Protein AF-A0A067BYY9-F1 (afdb_monomer_lite)

Sequence (144 aa):
DALTRSLTTSLESICLASLVVAIIETLRKVLQLVEVLNYWAFVYVAVYGISFVMSVWTVLQLFQTRGFTVLLNDNLLASALEFTRCGAFFIGLAVAMVTLGGIESAAGAVIVCFVENPEASRESHFGSLLHGWQRNLEECISYD

Foldseek 3Di:
DVVLVVLVVVLVVVVVVLVVVVVVVVVVVVVVVVVVLQVQLVVQCVVPVDDSVVSSVVVVVVCVVPVVVVVCVVCVVVVVVVVVVVVVSVVVVVVSVVVSVVVVVVVVVVVVVCVVDVVVLVPDPVVVVVVVVVVVVVVVVVVD

Radius of gyration: 30.41 Å; chains: 1; bounding box: 69×23×82 Å

pLDDT: mean 76.71, std 10.52, range [43.94, 95.19]

Structure (mmCIF, N/CA/C/O backbone):
data_AF-A0A067BYY9-F1
#
_entry.id   AF-A0A067BYY9-F1
#
loop_
_atom_site.group_PDB
_atom_site.id
_atom_site.type_symbol
_atom_site.label_atom_id
_atom_site.label_alt_id
_atom_site.label_comp_id
_atom_site.label_asym_id
_atom_site.label_entity_id
_atom_site.label_seq_id
_atom_site.pdbx_PDB_ins_code
_atom_site.Cartn_x
_atom_site.Cartn_y
_atom_site.Cartn_z
_atom_site.occupancy
_atom_site.B_iso_or_equiv
_atom_site.auth_seq_id
_atom_site.auth_comp_id
_atom_site.auth_asym_id
_atom_site.auth_atom_id
_atom_site.pdbx_PDB_model_num
ATOM 1 N N . ASP A 1 1 ? -23.077 -7.893 23.481 1.00 59.41 1 ASP A N 1
ATOM 2 C CA . ASP A 1 1 ? -23.133 -8.919 22.413 1.00 59.41 1 ASP A CA 1
ATOM 3 C C . ASP A 1 1 ? -23.611 -8.406 21.058 1.00 59.41 1 ASP A C 1
ATOM 5 O O . ASP A 1 1 ? -22.860 -8.517 20.096 1.00 59.41 1 ASP A O 1
ATOM 9 N N . ALA A 1 2 ? -24.809 -7.814 20.941 1.00 56.81 2 ALA A N 1
ATOM 10 C CA . ALA A 1 2 ? -25.316 -7.331 19.644 1.00 56.81 2 ALA A CA 1
ATOM 11 C C . ALA A 1 2 ? -24.470 -6.194 19.032 1.00 56.81 2 ALA A C 1
ATOM 13 O O . ALA A 1 2 ? -24.172 -6.216 17.842 1.00 56.81 2 ALA A O 1
ATOM 14 N N . LEU A 1 3 ? -24.021 -5.236 19.852 1.00 55.66 3 LEU A N 1
ATOM 15 C CA . LEU A 1 3 ? -23.206 -4.105 19.394 1.00 55.66 3 LEU A CA 1
ATOM 16 C C . LEU A 1 3 ? -21.824 -4.554 18.886 1.00 55.66 3 LEU A C 1
ATOM 18 O O . LEU A 1 3 ? -21.366 -4.087 17.849 1.00 55.66 3 LEU A O 1
ATOM 22 N N . THR A 1 4 ? -21.196 -5.511 19.578 1.00 58.56 4 THR A N 1
ATOM 23 C CA . THR A 1 4 ? -19.889 -6.079 19.216 1.00 58.56 4 THR A CA 1
ATOM 24 C C . THR A 1 4 ? -19.963 -6.834 17.890 1.00 58.56 4 THR A C 1
ATOM 26 O O . THR A 1 4 ? -19.119 -6.628 17.026 1.00 58.56 4 THR A O 1
ATOM 29 N N . ARG A 1 5 ? -21.015 -7.639 17.676 1.00 64.00 5 ARG A N 1
ATOM 30 C CA . ARG A 1 5 ? -21.235 -8.359 16.408 1.00 64.00 5 ARG A CA 1
ATOM 31 C C . ARG A 1 5 ? -21.562 -7.429 15.232 1.00 64.00 5 ARG A C 1
ATOM 33 O O . ARG A 1 5 ? -21.118 -7.677 14.112 1.00 64.00 5 ARG A O 1
ATOM 40 N N . SER A 1 6 ? -22.300 -6.345 15.465 1.00 60.59 6 SER A N 1
ATOM 41 C CA . SER A 1 6 ? -22.553 -5.330 14.429 1.00 60.59 6 SER A CA 1
ATOM 42 C C . SER A 1 6 ? -21.296 -4.514 14.087 1.00 60.59 6 SER A C 1
ATOM 44 O O . SER A 1 6 ? -21.098 -4.120 12.936 1.00 60.59 6 SER A O 1
ATOM 46 N N . LEU A 1 7 ? -20.412 -4.283 15.063 1.00 58.75 7 LEU A N 1
ATOM 47 C CA . LEU A 1 7 ? -19.126 -3.612 14.843 1.00 58.75 7 LEU A CA 1
ATOM 48 C C . LEU A 1 7 ? -18.123 -4.509 14.104 1.00 58.75 7 LEU A C 1
ATOM 50 O O . LEU A 1 7 ? -17.451 -4.032 13.196 1.00 58.75 7 LEU A O 1
ATOM 54 N N . THR A 1 8 ? -18.044 -5.807 14.409 1.00 67.88 8 THR A N 1
ATOM 55 C CA . THR A 1 8 ? -17.121 -6.713 13.698 1.00 67.88 8 THR A CA 1
ATOM 56 C C . THR A 1 8 ? -17.523 -6.925 12.238 1.00 67.88 8 THR A C 1
ATOM 58 O O . THR A 1 8 ? -16.672 -6.856 11.354 1.00 67.88 8 THR A O 1
ATOM 61 N N . THR A 1 9 ? -18.819 -7.091 11.961 1.00 67.50 9 THR A N 1
ATOM 62 C CA . THR A 1 9 ? -19.328 -7.292 10.589 1.00 67.50 9 THR A CA 1
ATOM 63 C C . THR A 1 9 ? -19.145 -6.064 9.691 1.00 67.50 9 THR A C 1
ATOM 65 O O . THR A 1 9 ? -18.837 -6.197 8.506 1.00 67.50 9 THR A O 1
ATOM 68 N N . SER A 1 1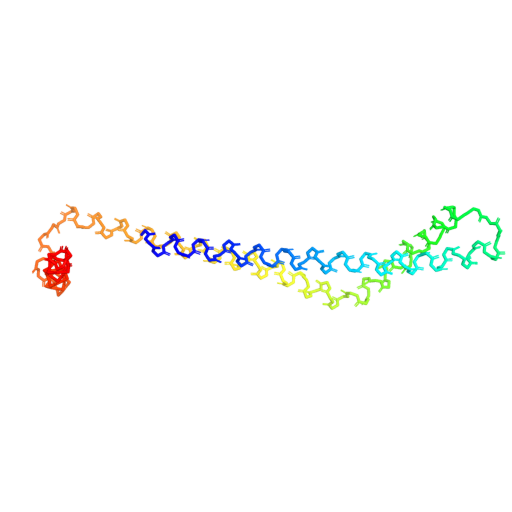0 ? -19.276 -4.853 10.239 1.00 64.88 10 SER A N 1
ATOM 69 C CA . SER A 1 10 ? -19.039 -3.614 9.483 1.00 64.88 10 SER A CA 1
ATOM 70 C C . SER A 1 10 ? -17.549 -3.342 9.236 1.00 64.88 10 SER A C 1
ATOM 72 O O . SER A 1 10 ? -17.187 -2.892 8.146 1.00 64.88 10 SER A O 1
ATOM 74 N N . LEU A 1 11 ? -16.670 -3.674 10.188 1.00 66.56 11 LEU A N 1
ATOM 75 C CA . LEU A 1 11 ? -15.218 -3.516 10.035 1.00 66.56 11 LEU A CA 1
ATOM 76 C C . LEU A 1 11 ? -14.614 -4.474 8.996 1.00 66.56 11 LEU A C 1
ATOM 78 O O . LEU A 1 11 ? -13.757 -4.052 8.213 1.00 66.56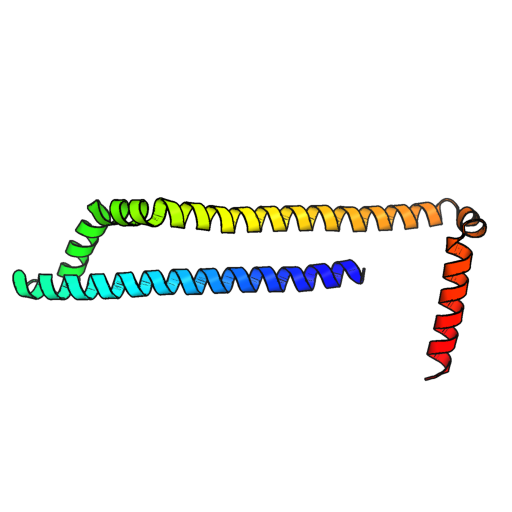 11 LEU A O 1
ATOM 82 N N . GLU A 1 12 ? -15.082 -5.725 8.923 1.00 71.00 12 GLU A N 1
ATOM 83 C CA . GLU A 1 12 ? -14.637 -6.678 7.893 1.00 71.00 12 GLU A CA 1
ATOM 84 C C . GLU A 1 12 ? -14.943 -6.167 6.479 1.00 71.00 12 GLU A C 1
ATOM 86 O O . GLU A 1 12 ? -14.073 -6.180 5.606 1.00 71.00 12 GLU A O 1
ATOM 91 N N . SER A 1 13 ? -16.148 -5.632 6.258 1.00 74.62 13 SER A N 1
ATOM 92 C CA . SER A 1 13 ? -16.540 -5.108 4.946 1.00 74.62 13 SER A CA 1
ATOM 93 C C . SER A 1 13 ? -15.701 -3.899 4.517 1.00 74.62 13 SER A C 1
ATOM 95 O O . SER A 1 13 ? -15.378 -3.771 3.334 1.00 74.62 13 SER A O 1
ATOM 97 N N . ILE A 1 14 ? -15.337 -3.013 5.449 1.00 79.75 14 ILE A N 1
ATOM 98 C CA . ILE A 1 14 ? -14.507 -1.831 5.159 1.00 79.75 14 ILE A CA 1
ATOM 99 C C . ILE A 1 14 ? -13.080 -2.258 4.789 1.00 79.75 14 ILE A C 1
ATOM 101 O O . ILE A 1 14 ? -12.490 -1.727 3.845 1.00 79.75 14 ILE A O 1
ATOM 105 N N . CYS A 1 15 ? -12.541 -3.248 5.501 1.00 73.06 15 CYS A N 1
ATOM 106 C CA . CYS A 1 15 ? -11.219 -3.804 5.238 1.00 73.06 15 CYS A CA 1
ATOM 107 C C . CYS A 1 15 ? -11.137 -4.521 3.881 1.00 73.06 15 CYS A C 1
ATOM 109 O O . CYS A 1 15 ? -10.167 -4.358 3.140 1.00 73.06 15 CYS A O 1
ATOM 111 N N . LEU A 1 16 ? -12.148 -5.315 3.528 1.00 78.38 16 LEU A N 1
ATOM 112 C CA . LEU A 1 16 ? -12.168 -6.007 2.238 1.00 78.38 16 LEU A CA 1
ATOM 113 C C . LEU A 1 16 ? -12.316 -5.021 1.077 1.00 78.38 16 LEU A C 1
ATOM 115 O O . LEU A 1 16 ? -11.640 -5.167 0.058 1.00 78.38 16 LEU A O 1
ATOM 119 N N . ALA A 1 17 ? -13.132 -3.979 1.244 1.00 81.44 17 ALA A N 1
ATOM 120 C CA . ALA A 1 17 ? -13.275 -2.930 0.242 1.00 81.44 17 ALA A CA 1
ATOM 121 C C . ALA A 1 17 ? -11.945 -2.199 -0.019 1.00 81.44 17 ALA A C 1
ATOM 123 O O . ALA A 1 17 ? -11.581 -1.980 -1.177 1.00 81.44 17 ALA A O 1
ATOM 124 N N . SER A 1 18 ? -11.188 -1.859 1.030 1.00 78.69 18 SER A N 1
ATOM 125 C CA . SER A 1 18 ? -9.903 -1.166 0.874 1.00 78.69 18 SER A CA 1
ATOM 126 C C . SER A 1 18 ? -8.826 -2.055 0.238 1.00 78.69 18 SER A C 1
ATOM 128 O O . SER A 1 18 ? -8.076 -1.575 -0.618 1.00 78.69 18 SER A O 1
ATOM 130 N N . LEU A 1 19 ? -8.794 -3.347 0.581 1.00 79.00 19 LEU A N 1
ATOM 131 C CA . LEU A 1 19 ? -7.882 -4.328 -0.013 1.00 79.00 19 LEU A CA 1
ATOM 132 C C . LEU A 1 19 ? -8.154 -4.522 -1.510 1.00 79.00 19 LEU A C 1
ATOM 134 O O . LEU A 1 19 ? -7.227 -4.509 -2.320 1.00 79.00 19 LEU A O 1
ATOM 138 N N . VAL A 1 20 ? -9.424 -4.663 -1.893 1.00 83.44 20 VAL A N 1
ATOM 139 C CA . VAL A 1 20 ? -9.818 -4.843 -3.297 1.00 83.44 20 VAL A CA 1
ATOM 140 C C . VAL A 1 20 ? -9.430 -3.628 -4.138 1.00 83.44 20 VAL A C 1
ATOM 142 O O . VAL A 1 20 ? -8.876 -3.789 -5.225 1.00 83.44 20 VAL A O 1
ATOM 145 N N . VAL A 1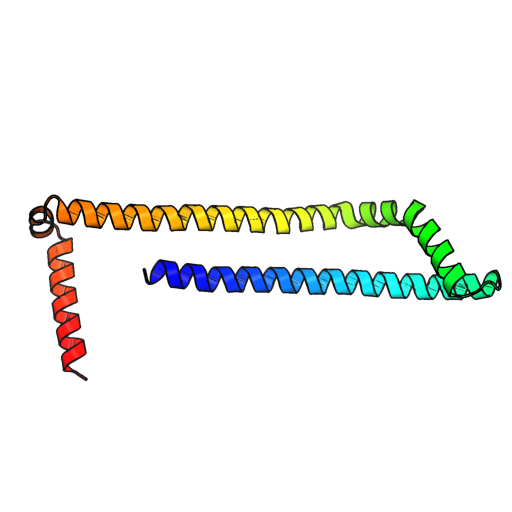 21 ? -9.655 -2.411 -3.634 1.00 85.50 21 VAL A N 1
ATOM 146 C CA . VAL A 1 21 ? -9.256 -1.181 -4.338 1.00 85.50 21 VAL A CA 1
ATOM 147 C C . VAL A 1 21 ? -7.738 -1.123 -4.535 1.00 85.50 21 VAL A C 1
ATOM 149 O O . VAL A 1 21 ? -7.290 -0.845 -5.646 1.00 85.50 21 VAL A O 1
ATOM 152 N N . ALA A 1 22 ? -6.949 -1.473 -3.514 1.00 80.81 22 ALA A N 1
ATOM 153 C CA . ALA A 1 22 ? -5.488 -1.504 -3.619 1.00 80.81 22 ALA A CA 1
ATOM 154 C C . ALA A 1 22 ? -4.993 -2.525 -4.664 1.00 80.81 22 ALA A C 1
ATOM 156 O O . ALA A 1 22 ? -4.084 -2.240 -5.448 1.00 80.81 22 ALA A O 1
ATOM 157 N N . ILE A 1 23 ? -5.617 -3.704 -4.737 1.00 83.88 23 ILE A N 1
ATOM 158 C CA . ILE A 1 23 ? -5.290 -4.718 -5.753 1.00 83.88 23 ILE 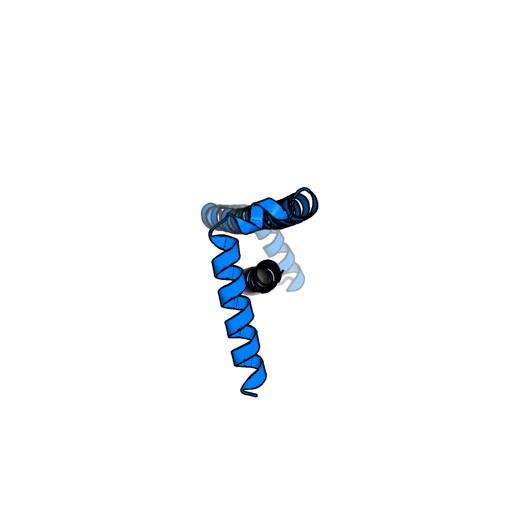A CA 1
ATOM 159 C C . ILE A 1 23 ? -5.631 -4.214 -7.166 1.00 83.88 23 ILE A C 1
ATOM 161 O O . ILE A 1 23 ? -4.850 -4.390 -8.099 1.00 83.88 23 ILE A O 1
ATOM 165 N N . ILE A 1 24 ? -6.768 -3.542 -7.352 1.00 88.56 24 ILE A N 1
ATOM 166 C CA . ILE A 1 24 ? -7.150 -3.001 -8.667 1.00 88.56 24 ILE A CA 1
ATOM 167 C C . ILE A 1 24 ? -6.187 -1.888 -9.104 1.00 88.56 24 ILE A C 1
ATOM 169 O O . ILE A 1 24 ? -5.776 -1.838 -10.266 1.00 88.56 24 ILE A O 1
ATOM 173 N N . GLU A 1 25 ? -5.815 -0.995 -8.189 1.00 82.62 25 GLU A N 1
ATOM 174 C CA . GLU A 1 25 ? -4.889 0.108 -8.463 1.00 82.62 25 GLU A CA 1
ATOM 175 C C . GLU A 1 25 ? -3.482 -0.403 -8.809 1.00 82.62 25 GLU A C 1
ATOM 177 O O . GLU A 1 25 ? -2.889 0.054 -9.792 1.00 82.62 25 GLU A O 1
ATOM 182 N N . THR A 1 26 ? -2.984 -1.412 -8.087 1.00 81.06 26 THR A N 1
ATOM 183 C CA . THR A 1 26 ? -1.694 -2.053 -8.397 1.00 81.06 26 THR A CA 1
ATOM 184 C C . THR A 1 26 ? -1.711 -2.753 -9.756 1.00 81.06 26 THR A C 1
ATOM 186 O O . THR A 1 26 ? -0.793 -2.551 -10.554 1.00 81.06 26 THR A O 1
ATOM 189 N N . LEU A 1 27 ? -2.776 -3.491 -10.086 1.00 85.44 27 LEU A N 1
ATOM 190 C CA . LEU A 1 27 ? -2.916 -4.141 -11.394 1.00 85.44 27 LEU A CA 1
ATOM 191 C C . LEU A 1 27 ? -2.927 -3.136 -12.552 1.00 85.44 27 LEU A C 1
ATOM 193 O O . LEU A 1 27 ? -2.293 -3.385 -13.578 1.00 85.44 27 LEU A O 1
ATOM 197 N N . ARG A 1 28 ? -3.586 -1.979 -12.395 1.00 87.12 28 ARG A N 1
ATOM 198 C CA . ARG A 1 28 ? -3.580 -0.921 -13.422 1.00 87.12 28 ARG A CA 1
ATOM 199 C C . ARG A 1 28 ? -2.175 -0.389 -13.689 1.00 87.12 28 ARG A C 1
ATOM 201 O O . ARG A 1 28 ? -1.811 -0.226 -14.853 1.00 87.12 28 ARG A O 1
ATOM 208 N N . LYS A 1 29 ? -1.376 -0.159 -12.642 1.00 80.94 29 LYS A N 1
ATOM 209 C CA . LYS A 1 29 ? 0.012 0.306 -12.807 1.00 80.94 29 LYS A CA 1
ATOM 210 C C . LYS A 1 29 ? 0.892 -0.743 -13.487 1.00 80.94 29 LYS A C 1
ATOM 212 O O . LYS A 1 29 ? 1.712 -0.391 -14.333 1.00 80.94 29 LYS A O 1
ATOM 217 N N . VAL A 1 30 ? 0.691 -2.025 -13.175 1.00 83.75 30 VAL A N 1
ATOM 218 C CA . VAL A 1 30 ? 1.394 -3.126 -13.853 1.00 83.75 30 VAL A CA 1
ATOM 219 C C . VAL A 1 30 ? 1.014 -3.187 -15.335 1.00 83.75 30 VAL A C 1
ATOM 221 O O . VAL A 1 30 ? 1.898 -3.323 -16.178 1.00 83.75 30 VAL A O 1
ATOM 224 N N . LEU A 1 31 ? -0.268 -3.019 -15.671 1.00 88.25 31 LEU A N 1
ATOM 225 C CA . LEU A 1 31 ? -0.726 -3.008 -17.064 1.00 88.25 31 LEU A CA 1
ATOM 226 C C . LEU A 1 31 ? -0.073 -1.882 -17.878 1.00 88.25 31 LEU A C 1
ATOM 228 O O . LEU A 1 31 ? 0.421 -2.124 -18.977 1.00 88.25 31 LEU A O 1
ATOM 232 N N . GLN A 1 32 ? -0.019 -0.673 -17.313 1.00 85.50 32 GLN A N 1
ATOM 233 C CA . GLN A 1 32 ? 0.620 0.481 -17.953 1.00 85.50 32 GLN A CA 1
ATOM 234 C C . GLN A 1 32 ? 2.119 0.255 -18.184 1.00 85.50 32 GLN A C 1
ATOM 236 O O . GLN A 1 32 ? 2.649 0.606 -19.237 1.00 85.50 32 GLN A O 1
ATOM 241 N N . LEU A 1 33 ? 2.808 -0.374 -17.227 1.00 83.81 33 LEU A N 1
ATOM 242 C CA . LEU A 1 33 ? 4.222 -0.710 -17.378 1.00 83.81 33 LEU A CA 1
ATOM 243 C C . LEU A 1 33 ? 4.444 -1.713 -18.517 1.00 83.81 33 LEU A C 1
ATOM 245 O O . LEU A 1 33 ? 5.373 -1.549 -19.305 1.00 83.81 33 LEU A O 1
ATOM 249 N N . VAL A 1 34 ? 3.585 -2.730 -18.623 1.00 88.31 34 VAL A N 1
ATOM 250 C CA . VAL A 1 34 ? 3.662 -3.737 -19.691 1.00 88.31 34 VAL A CA 1
ATOM 251 C C . VAL A 1 34 ? 3.439 -3.105 -21.066 1.00 88.31 34 VAL A C 1
ATOM 253 O O . VAL A 1 34 ? 4.161 -3.440 -22.001 1.00 88.31 34 VAL A O 1
ATOM 256 N N . GLU A 1 35 ? 2.504 -2.165 -21.205 1.00 90.81 35 GLU A N 1
ATOM 257 C CA . GLU A 1 35 ? 2.264 -1.461 -22.473 1.00 90.81 35 GLU A CA 1
ATOM 258 C C . GLU A 1 35 ? 3.493 -0.657 -22.927 1.00 90.81 35 GLU A C 1
ATOM 260 O O . GLU A 1 35 ? 3.929 -0.767 -24.076 1.00 90.81 35 GLU A O 1
ATOM 265 N N . VAL A 1 36 ? 4.109 0.084 -22.003 1.00 86.38 36 VAL A N 1
ATOM 266 C CA . VAL A 1 36 ? 5.327 0.859 -22.276 1.00 86.38 36 VAL A CA 1
ATOM 267 C C . VAL A 1 36 ? 6.496 -0.069 -22.617 1.00 86.38 36 VAL A C 1
ATOM 269 O O . VAL A 1 36 ? 7.194 0.164 -23.604 1.00 86.38 36 VAL A O 1
ATOM 272 N N . LEU A 1 37 ? 6.691 -1.155 -21.864 1.00 89.06 37 LEU A N 1
ATOM 273 C CA . LEU A 1 37 ? 7.724 -2.154 -22.158 1.00 89.06 37 LEU A CA 1
ATOM 274 C C . LEU A 1 37 ? 7.522 -2.804 -23.528 1.00 89.06 37 LEU A C 1
ATOM 276 O O . LEU A 1 37 ? 8.494 -2.972 -24.264 1.00 89.06 37 LEU A O 1
ATOM 280 N N . ASN A 1 38 ? 6.278 -3.117 -23.892 1.00 91.31 38 ASN A N 1
ATOM 281 C CA . ASN A 1 38 ? 5.949 -3.670 -25.201 1.00 91.31 38 ASN A CA 1
ATOM 282 C C . ASN A 1 38 ? 6.299 -2.680 -26.318 1.00 91.31 38 ASN A C 1
ATOM 284 O O . ASN A 1 38 ? 6.969 -3.064 -27.276 1.00 91.31 38 ASN A O 1
ATOM 288 N N . TYR A 1 39 ? 5.915 -1.408 -26.180 1.00 92.50 39 TYR A N 1
ATOM 289 C CA . TYR A 1 39 ? 6.259 -0.365 -27.150 1.00 92.50 39 TYR A CA 1
ATOM 290 C C . TYR A 1 39 ? 7.780 -0.227 -27.333 1.00 92.50 39 TYR A C 1
ATOM 292 O O . TYR A 1 39 ? 8.282 -0.290 -28.459 1.00 92.50 39 TYR A O 1
ATOM 300 N N . TRP A 1 40 ? 8.535 -0.114 -26.234 1.00 89.69 40 TRP A N 1
ATOM 301 C CA . TRP A 1 40 ? 9.996 0.006 -26.291 1.00 89.69 40 TRP A CA 1
ATOM 302 C C . TRP A 1 40 ? 10.673 -1.251 -26.837 1.00 89.69 40 TRP A C 1
ATOM 304 O O . TRP A 1 40 ? 11.655 -1.138 -27.570 1.00 89.69 40 TRP A O 1
ATOM 314 N N . ALA A 1 41 ? 10.141 -2.438 -26.547 1.00 92.75 41 ALA A N 1
ATOM 315 C CA . ALA A 1 41 ? 10.641 -3.684 -27.111 1.00 92.75 41 ALA A CA 1
ATOM 316 C C . ALA A 1 41 ? 10.467 -3.735 -28.634 1.00 92.75 41 ALA A C 1
ATOM 318 O O . ALA A 1 41 ? 11.406 -4.121 -29.325 1.00 92.75 41 ALA A O 1
ATOM 319 N N . PHE A 1 42 ? 9.327 -3.292 -29.177 1.00 93.06 42 PHE A N 1
ATOM 320 C CA . PHE A 1 42 ? 9.119 -3.227 -30.630 1.00 93.06 42 PHE A CA 1
ATOM 321 C C . PHE A 1 42 ? 10.100 -2.278 -31.323 1.00 93.06 42 PHE A C 1
ATOM 323 O O . PHE A 1 42 ? 10.686 -2.642 -32.344 1.00 93.06 42 PHE A O 1
ATOM 330 N N . VAL A 1 43 ? 10.329 -1.094 -30.751 1.00 93.38 43 VAL A N 1
ATOM 331 C CA . VAL A 1 43 ? 11.327 -0.148 -31.274 1.00 93.38 43 VAL A CA 1
ATOM 332 C C . VAL A 1 43 ? 12.729 -0.764 -31.230 1.00 93.38 43 VAL A C 1
ATOM 334 O O . VAL A 1 43 ? 13.484 -0.654 -32.193 1.00 93.38 43 VAL A O 1
ATOM 337 N N . TYR A 1 44 ? 13.070 -1.469 -30.149 1.00 93.06 44 TYR A N 1
ATOM 338 C CA . TYR A 1 44 ? 14.377 -2.110 -29.997 1.00 93.06 44 TYR A CA 1
ATOM 339 C C . TYR A 1 44 ? 14.598 -3.241 -31.018 1.00 93.06 44 TYR A C 1
ATOM 341 O O . TYR A 1 44 ? 15.666 -3.315 -31.628 1.00 93.06 44 TYR A O 1
ATOM 349 N N . VAL A 1 45 ? 13.577 -4.067 -31.276 1.00 95.19 45 VAL A N 1
ATOM 350 C CA . VAL A 1 45 ? 13.605 -5.089 -32.338 1.00 95.19 45 VAL A CA 1
ATOM 351 C C . VAL A 1 45 ? 13.809 -4.440 -33.709 1.00 95.19 45 VAL A C 1
ATOM 353 O O . VAL A 1 45 ? 14.617 -4.930 -34.494 1.00 95.19 45 VAL A O 1
ATOM 356 N N . ALA A 1 46 ? 13.122 -3.331 -33.998 1.00 94.00 46 ALA A N 1
ATOM 357 C CA . ALA A 1 46 ? 13.223 -2.647 -35.288 1.00 94.00 46 ALA A CA 1
ATOM 358 C C . ALA A 1 46 ? 14.616 -2.044 -35.546 1.00 94.00 46 ALA A C 1
ATOM 360 O O . ALA A 1 46 ? 15.069 -2.022 -36.688 1.00 94.00 46 ALA A O 1
ATOM 361 N N . VAL A 1 47 ? 15.298 -1.571 -34.497 1.00 95.00 47 VAL A N 1
ATOM 362 C CA . VAL A 1 47 ? 16.634 -0.961 -34.608 1.00 95.00 47 VAL A CA 1
ATOM 363 C C . VAL A 1 47 ? 17.745 -2.012 -34.661 1.00 95.00 47 VAL A C 1
ATOM 365 O O . VAL A 1 47 ? 18.658 -1.890 -35.473 1.00 95.00 47 VAL A O 1
ATOM 368 N N . TYR A 1 48 ? 17.689 -3.030 -33.797 1.00 92.25 48 TYR A N 1
ATOM 369 C CA . TYR A 1 48 ? 18.800 -3.971 -33.598 1.00 92.25 48 TYR A CA 1
ATOM 370 C C . TYR A 1 48 ? 18.582 -5.350 -34.234 1.00 92.25 48 TYR A C 1
ATOM 372 O O . TYR A 1 48 ? 19.528 -6.128 -34.330 1.00 92.25 48 TYR A O 1
ATOM 380 N N . GLY A 1 49 ? 17.359 -5.682 -34.655 1.00 91.56 49 GLY A N 1
ATOM 381 C CA . GLY A 1 49 ? 17.046 -6.953 -35.317 1.00 91.56 49 GLY A CA 1
ATOM 382 C C . GLY A 1 49 ? 17.146 -8.195 -34.422 1.00 91.56 49 GLY A C 1
ATOM 383 O O . GLY A 1 49 ? 17.197 -9.311 -34.932 1.00 91.56 49 GLY A O 1
ATOM 384 N N . ILE A 1 50 ? 17.190 -8.029 -33.097 1.00 91.44 50 ILE A N 1
ATOM 385 C CA . ILE A 1 50 ? 17.227 -9.139 -32.135 1.00 91.44 50 ILE A CA 1
ATOM 386 C C . ILE A 1 50 ? 15.810 -9.614 -31.770 1.00 91.44 50 ILE A C 1
ATOM 388 O O . ILE A 1 50 ? 14.836 -8.880 -31.914 1.00 91.44 50 ILE A O 1
ATOM 392 N N . SER A 1 51 ? 15.675 -10.845 -31.269 1.00 92.50 51 SER A N 1
ATOM 393 C CA . SER A 1 51 ? 14.378 -11.427 -30.889 1.00 92.50 51 SER A CA 1
ATOM 394 C C . SER A 1 51 ? 13.598 -10.558 -29.888 1.00 92.50 51 SER A C 1
ATOM 396 O O . SER A 1 51 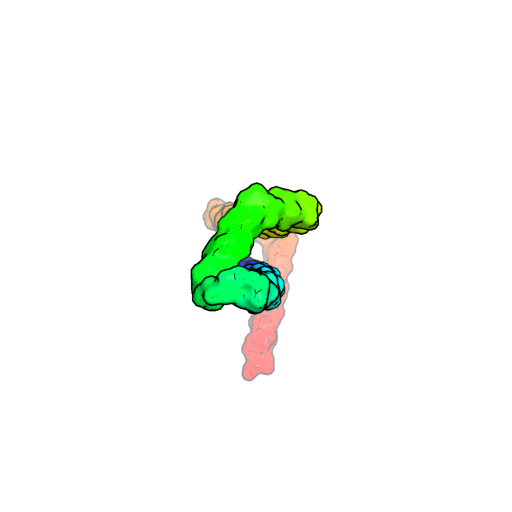? 14.189 -9.959 -28.986 1.00 92.50 51 SER A O 1
ATOM 398 N N . PHE A 1 52 ? 12.260 -10.552 -29.988 1.00 90.31 52 PHE A N 1
ATOM 399 C CA . PHE A 1 52 ? 11.371 -9.755 -29.123 1.00 90.31 52 PHE A CA 1
ATOM 400 C C . PHE A 1 52 ? 11.620 -10.000 -27.633 1.00 90.31 52 PHE A C 1
ATOM 402 O O . PHE A 1 52 ? 11.858 -9.063 -26.881 1.00 90.31 52 PHE A O 1
ATOM 409 N N . VAL A 1 53 ? 11.663 -11.269 -27.217 1.00 89.88 53 VAL A N 1
ATOM 410 C CA . VAL A 1 53 ? 11.908 -11.640 -25.815 1.00 89.88 53 VAL A CA 1
ATOM 411 C C . VAL A 1 53 ? 13.251 -11.094 -25.328 1.00 89.88 53 VAL A C 1
ATOM 413 O O . VAL A 1 53 ? 13.334 -10.550 -24.234 1.00 89.88 53 VAL A O 1
ATOM 416 N N . MET A 1 54 ? 14.294 -11.177 -26.154 1.00 91.12 54 MET A N 1
ATOM 417 C CA . MET A 1 54 ? 15.625 -10.698 -25.784 1.00 91.12 54 MET A CA 1
ATOM 418 C C . MET A 1 54 ? 15.684 -9.163 -25.714 1.00 91.12 54 MET A C 1
ATOM 420 O O . MET A 1 54 ? 16.275 -8.605 -24.793 1.00 91.12 54 MET A O 1
ATOM 424 N N . SER A 1 55 ? 14.970 -8.480 -26.609 1.00 91.69 55 SER A N 1
ATOM 425 C CA . SER A 1 55 ? 14.789 -7.023 -26.572 1.00 91.69 55 SER A CA 1
ATOM 426 C C . SER A 1 55 ? 14.087 -6.556 -25.300 1.00 91.69 55 SER A C 1
ATOM 428 O O . SER A 1 55 ? 14.513 -5.583 -24.681 1.00 91.69 55 SER A O 1
ATOM 430 N N . VAL A 1 56 ? 13.045 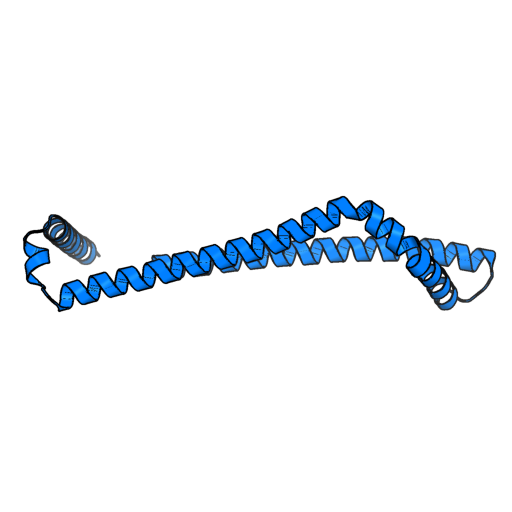-7.277 -24.873 1.00 90.19 56 VAL A N 1
ATOM 431 C CA . VAL A 1 56 ? 12.331 -7.002 -23.620 1.00 90.19 56 VAL A CA 1
ATOM 432 C C . VAL A 1 56 ? 13.273 -7.121 -22.423 1.00 90.19 56 VAL A C 1
ATOM 434 O O . VAL A 1 56 ? 13.269 -6.236 -21.573 1.00 90.19 56 VAL A O 1
ATOM 437 N N . TRP A 1 57 ? 14.117 -8.157 -22.360 1.00 90.69 57 TRP A N 1
ATOM 438 C CA . TRP A 1 57 ? 15.085 -8.312 -21.267 1.00 90.69 57 TRP A CA 1
ATOM 439 C C . TRP A 1 57 ? 16.097 -7.167 -21.215 1.00 90.69 57 TRP A C 1
ATOM 441 O O . TRP A 1 57 ? 16.361 -6.644 -20.134 1.00 90.69 57 TRP A O 1
ATOM 451 N N . THR A 1 58 ? 16.622 -6.722 -22.358 1.00 89.88 58 THR A N 1
ATOM 452 C CA . THR A 1 58 ? 17.542 -5.575 -22.402 1.00 89.88 58 THR A CA 1
ATOM 453 C C . THR A 1 58 ? 16.859 -4.280 -21.968 1.00 89.88 58 THR A C 1
ATOM 455 O O . THR A 1 58 ? 17.412 -3.529 -21.165 1.00 89.88 58 THR A O 1
ATOM 458 N N . VAL A 1 59 ? 15.631 -4.032 -22.428 1.00 88.56 59 VAL A N 1
ATOM 459 C CA . VAL A 1 59 ? 14.840 -2.866 -22.006 1.00 88.56 59 VAL A CA 1
ATOM 460 C C . VAL A 1 59 ? 14.513 -2.935 -20.509 1.00 88.56 59 VAL A C 1
ATOM 462 O O . VAL A 1 59 ? 14.646 -1.932 -19.808 1.00 88.56 59 VAL A O 1
ATOM 465 N N . LEU A 1 60 ? 14.171 -4.113 -19.982 1.00 86.06 60 LEU A N 1
ATOM 466 C CA . LEU A 1 60 ? 13.949 -4.337 -18.551 1.00 86.06 60 LEU A CA 1
ATOM 467 C C . LEU A 1 60 ? 15.216 -4.113 -17.721 1.00 86.06 60 LEU A C 1
ATOM 469 O O . LEU A 1 60 ? 15.125 -3.549 -16.637 1.00 86.06 60 LEU A O 1
ATOM 473 N N . GLN A 1 61 ? 16.394 -4.497 -18.212 1.00 86.94 61 GLN A N 1
ATOM 474 C CA . GLN A 1 61 ? 17.664 -4.227 -17.527 1.00 86.94 61 GLN A CA 1
ATOM 475 C C . GLN A 1 61 ? 17.968 -2.726 -17.465 1.00 86.94 61 GLN A C 1
ATOM 477 O O . GLN A 1 61 ? 18.397 -2.215 -16.426 1.00 86.94 61 GLN A O 1
ATOM 482 N N . LEU A 1 62 ? 17.682 -1.991 -18.542 1.00 82.31 62 LEU A N 1
ATOM 483 C CA . LEU A 1 62 ? 17.790 -0.530 -18.552 1.00 82.31 62 LEU A CA 1
ATOM 484 C C . LEU A 1 62 ? 16.773 0.102 -17.585 1.00 82.31 62 LEU A C 1
ATOM 486 O O . LEU A 1 62 ? 17.112 1.027 -16.840 1.00 82.31 62 LEU A O 1
ATOM 490 N N . PHE A 1 63 ? 15.559 -0.449 -17.527 1.00 79.50 63 PHE A N 1
ATOM 491 C CA . PHE A 1 63 ? 14.516 -0.036 -16.592 1.00 79.50 63 PHE A CA 1
ATOM 492 C C . PHE A 1 63 ? 14.873 -0.345 -15.130 1.00 79.50 63 PHE A C 1
ATOM 494 O O . PHE A 1 63 ? 14.667 0.491 -14.259 1.00 79.50 63 PHE A O 1
ATOM 501 N N . GLN A 1 64 ? 15.474 -1.490 -14.821 1.00 76.88 64 GLN A N 1
ATOM 502 C CA . GLN A 1 64 ? 15.928 -1.786 -13.459 1.00 76.88 64 GLN A CA 1
ATOM 503 C C . GLN A 1 64 ? 17.055 -0.847 -13.017 1.00 76.88 64 GLN A C 1
ATOM 505 O O . GLN A 1 64 ? 17.095 -0.432 -11.863 1.00 76.88 64 GLN A O 1
ATOM 510 N N . THR A 1 65 ? 17.932 -0.459 -13.944 1.00 78.88 65 THR A N 1
ATOM 511 C CA . THR A 1 65 ? 19.100 0.379 -13.633 1.00 78.88 65 THR A CA 1
ATOM 512 C C . THR A 1 65 ? 18.750 1.860 -13.450 1.00 78.88 65 THR A C 1
ATOM 514 O O . THR A 1 65 ? 19.382 2.552 -12.656 1.00 78.88 65 THR A O 1
ATOM 517 N N . ARG A 1 66 ? 17.770 2.377 -14.201 1.00 74.31 66 ARG A N 1
ATOM 518 C CA . ARG A 1 66 ? 17.408 3.813 -14.220 1.00 74.31 66 ARG A CA 1
ATOM 519 C C . ARG A 1 66 ? 15.931 4.062 -13.923 1.00 74.31 66 ARG A C 1
ATOM 521 O O . ARG A 1 66 ? 15.575 5.057 -13.302 1.00 74.31 66 ARG A O 1
ATOM 528 N N . GLY A 1 67 ? 15.073 3.160 -14.382 1.00 70.56 67 GLY A N 1
ATOM 529 C CA . GLY A 1 67 ? 13.622 3.240 -14.250 1.00 70.56 67 GLY A CA 1
ATOM 530 C C . GLY A 1 67 ? 13.140 3.070 -12.815 1.00 70.56 67 GLY A C 1
ATOM 531 O O . GLY A 1 67 ? 12.193 3.747 -12.450 1.00 70.56 67 GLY A O 1
ATOM 532 N N . PHE A 1 68 ? 13.810 2.284 -11.961 1.00 66.56 68 PHE A N 1
ATOM 533 C CA . PHE A 1 68 ? 13.434 2.210 -10.541 1.00 66.56 68 PHE A CA 1
ATOM 534 C C . PHE A 1 68 ? 13.630 3.556 -9.834 1.00 66.56 68 PHE A C 1
ATOM 536 O O . PHE A 1 68 ? 12.787 3.961 -9.047 1.00 66.56 68 PHE A O 1
ATOM 543 N N . THR A 1 69 ? 14.699 4.290 -10.151 1.00 66.94 69 THR A N 1
ATOM 544 C CA . THR A 1 69 ? 14.958 5.614 -9.571 1.00 66.94 69 THR A CA 1
ATOM 545 C C . THR A 1 69 ? 13.974 6.657 -10.086 1.00 66.94 69 THR A C 1
ATOM 547 O O . THR A 1 69 ? 13.530 7.475 -9.297 1.00 66.94 69 THR A O 1
ATOM 550 N N . VAL A 1 70 ? 13.583 6.607 -11.365 1.00 67.88 70 VAL A N 1
ATOM 551 C CA . VAL A 1 70 ? 12.539 7.483 -11.935 1.00 67.88 70 VAL A CA 1
ATOM 552 C C . VAL A 1 70 ? 11.162 7.142 -11.359 1.00 67.88 70 VAL A C 1
ATOM 554 O O . VAL A 1 70 ? 10.448 8.029 -10.914 1.00 67.88 70 VAL A O 1
ATOM 557 N N . LEU A 1 71 ? 10.823 5.855 -11.265 1.00 68.88 71 LEU A N 1
ATOM 558 C CA . LEU A 1 71 ? 9.565 5.386 -10.687 1.00 68.88 71 LEU A CA 1
ATOM 559 C C . LEU A 1 71 ? 9.469 5.738 -9.199 1.00 68.88 71 LEU A C 1
ATOM 561 O O . LEU A 1 71 ? 8.413 6.157 -8.748 1.00 68.88 71 LEU A O 1
ATOM 565 N N . LEU A 1 72 ? 10.555 5.588 -8.434 1.00 64.69 72 LEU A N 1
ATOM 566 C CA . LEU A 1 72 ? 10.612 5.953 -7.017 1.00 64.69 72 LEU A CA 1
ATOM 567 C C . LEU A 1 72 ? 10.636 7.475 -6.824 1.00 64.69 72 LEU A C 1
ATOM 569 O O . LEU A 1 72 ? 10.040 7.967 -5.874 1.00 64.69 72 LEU A O 1
ATOM 573 N N . ASN A 1 73 ? 11.293 8.214 -7.723 1.00 70.56 73 ASN A N 1
ATOM 574 C CA . ASN A 1 73 ? 11.313 9.677 -7.736 1.00 70.56 73 ASN A CA 1
ATOM 575 C C . ASN A 1 73 ? 9.918 10.253 -8.003 1.00 70.56 73 ASN A C 1
ATOM 577 O O . ASN A 1 73 ? 9.463 11.125 -7.268 1.00 70.56 73 ASN A O 1
ATOM 581 N N . ASP A 1 74 ? 9.205 9.707 -8.984 1.00 70.25 74 ASP A N 1
ATOM 582 C CA . ASP A 1 74 ? 7.854 10.152 -9.329 1.00 70.25 74 ASP A CA 1
ATOM 583 C C . ASP A 1 74 ? 6.806 9.587 -8.348 1.00 70.25 74 ASP A C 1
ATOM 585 O O . ASP A 1 74 ? 5.789 10.226 -8.073 1.00 70.25 74 ASP A O 1
ATOM 589 N N . ASN A 1 75 ? 7.085 8.439 -7.716 1.00 64.75 75 ASN A N 1
ATOM 590 C CA . ASN A 1 75 ? 6.283 7.879 -6.630 1.00 64.75 75 ASN A CA 1
ATOM 591 C C . ASN A 1 75 ? 6.770 8.291 -5.231 1.00 64.75 75 ASN A C 1
ATOM 593 O O . ASN A 1 75 ? 6.334 7.671 -4.272 1.00 64.75 75 ASN A O 1
ATOM 597 N N . LEU A 1 76 ? 7.632 9.285 -5.016 1.00 65.12 76 LEU A N 1
ATOM 598 C CA . LEU A 1 76 ? 8.054 9.609 -3.638 1.00 65.12 76 LEU A CA 1
ATOM 599 C C . LEU A 1 76 ? 6.871 10.165 -2.824 1.00 65.12 76 LEU A C 1
ATOM 601 O O . LEU A 1 76 ? 6.661 9.783 -1.674 1.00 65.12 76 LEU A O 1
ATOM 605 N N . LEU A 1 77 ? 6.015 10.956 -3.481 1.00 65.19 77 LEU A N 1
ATOM 606 C CA . LEU A 1 77 ? 4.727 11.403 -2.947 1.00 65.19 77 LEU A CA 1
ATOM 607 C C . LEU A 1 77 ? 3.689 10.264 -2.919 1.00 65.19 77 LEU A C 1
ATOM 609 O O . LEU A 1 77 ? 2.994 10.088 -1.923 1.00 65.19 77 LEU A O 1
ATOM 613 N N . ALA A 1 78 ? 3.599 9.463 -3.988 1.00 65.12 78 ALA A N 1
ATOM 614 C CA . ALA A 1 78 ? 2.620 8.375 -4.086 1.00 65.12 78 ALA A CA 1
ATOM 615 C C . ALA A 1 78 ? 2.907 7.229 -3.098 1.00 65.12 78 ALA A C 1
ATOM 617 O O . ALA A 1 78 ? 2.003 6.760 -2.423 1.00 65.12 78 ALA A O 1
ATOM 618 N N . SER A 1 79 ? 4.169 6.836 -2.942 1.00 65.69 79 SER A N 1
ATOM 619 C CA . SER A 1 79 ? 4.625 5.836 -1.973 1.00 65.69 79 SER A CA 1
ATOM 620 C C . SER A 1 79 ? 4.414 6.347 -0.557 1.00 65.69 79 SER A C 1
ATOM 622 O O . SER A 1 79 ? 3.882 5.612 0.262 1.00 65.69 79 SER A O 1
ATOM 624 N N . ALA A 1 80 ? 4.746 7.610 -0.255 1.00 70.94 80 ALA A N 1
ATOM 625 C CA . ALA A 1 80 ? 4.470 8.191 1.060 1.00 70.94 80 ALA A CA 1
ATOM 626 C C . ALA A 1 80 ? 2.966 8.168 1.400 1.00 70.94 80 ALA A C 1
ATOM 628 O O . ALA A 1 80 ? 2.589 7.836 2.526 1.00 70.94 80 ALA A O 1
ATOM 629 N N . LEU A 1 81 ? 2.098 8.448 0.424 1.00 64.75 81 LEU A N 1
ATOM 630 C CA . LEU A 1 81 ? 0.643 8.369 0.586 1.00 64.75 81 LEU A CA 1
ATOM 631 C C . LEU A 1 81 ? 0.135 6.922 0.700 1.00 64.75 81 LEU A C 1
ATOM 633 O O . LEU A 1 81 ? -0.777 6.661 1.484 1.00 64.75 81 LEU A O 1
ATOM 637 N N . GLU A 1 82 ? 0.735 5.964 -0.005 1.00 73.50 82 GLU A N 1
ATOM 638 C CA . GLU A 1 82 ? 0.383 4.543 0.116 1.00 73.50 82 GLU A CA 1
ATOM 639 C C . GLU A 1 82 ? 0.866 3.926 1.437 1.00 73.50 82 GLU A C 1
ATOM 641 O O . GLU A 1 82 ? 0.108 3.201 2.085 1.00 73.50 82 GLU A O 1
ATOM 646 N N . PHE A 1 83 ? 2.050 4.299 1.929 1.00 71.38 83 PHE A N 1
ATOM 647 C CA . PHE A 1 83 ? 2.494 3.964 3.287 1.00 71.38 83 PHE A CA 1
ATOM 648 C C . PHE A 1 83 ? 1.577 4.582 4.341 1.00 71.38 83 PHE A C 1
ATOM 650 O O . PHE A 1 83 ? 1.258 3.927 5.332 1.00 71.38 83 PHE A O 1
ATOM 657 N N . THR A 1 84 ? 1.097 5.806 4.106 1.00 76.44 84 THR A N 1
ATOM 658 C CA . THR A 1 84 ? 0.104 6.453 4.973 1.00 76.44 84 THR A CA 1
ATOM 659 C C . THR A 1 84 ? -1.219 5.686 4.965 1.00 76.44 84 THR A C 1
ATOM 661 O O . THR A 1 84 ? -1.802 5.489 6.027 1.00 76.44 84 THR A O 1
ATOM 664 N N . ARG A 1 85 ? -1.681 5.185 3.808 1.00 70.06 85 ARG A N 1
ATOM 665 C CA . ARG A 1 85 ? -2.903 4.364 3.712 1.00 70.06 85 ARG A CA 1
ATOM 666 C C . ARG A 1 85 ? -2.768 3.037 4.454 1.00 70.06 85 ARG A C 1
ATOM 668 O O . ARG A 1 85 ? -3.652 2.701 5.239 1.00 70.06 85 ARG A O 1
ATOM 675 N N . CYS A 1 86 ? -1.672 2.309 4.253 1.00 73.38 86 CYS A N 1
ATOM 676 C CA . CYS A 1 86 ? -1.420 1.064 4.979 1.00 73.38 86 CYS A CA 1
ATOM 677 C C . CYS A 1 86 ? -1.268 1.324 6.485 1.00 73.38 86 CYS A C 1
ATOM 679 O O . CYS A 1 86 ? -1.890 0.641 7.295 1.00 73.38 86 CYS A O 1
ATOM 681 N N . GLY A 1 87 ? -0.510 2.353 6.870 1.00 79.44 87 GLY A N 1
ATOM 682 C CA . GLY A 1 87 ? -0.316 2.743 8.267 1.00 79.44 87 GLY A CA 1
ATOM 683 C C . GLY A 1 87 ? -1.625 3.126 8.958 1.00 79.44 87 GLY A C 1
ATOM 684 O O . GLY A 1 87 ? -1.926 2.605 10.028 1.00 79.44 87 GLY A O 1
ATOM 685 N N . ALA A 1 88 ? -2.446 3.965 8.324 1.00 81.00 88 ALA A N 1
ATOM 686 C CA . ALA A 1 88 ? -3.752 4.359 8.848 1.00 81.00 88 ALA A CA 1
ATOM 687 C C . ALA A 1 88 ? -4.706 3.165 8.992 1.00 81.00 88 ALA A C 1
ATOM 689 O O . ALA A 1 88 ? -5.468 3.112 9.954 1.00 81.00 88 ALA A O 1
ATOM 690 N N . PHE A 1 89 ? -4.634 2.186 8.085 1.00 79.25 89 PHE A N 1
ATOM 691 C CA . PHE A 1 89 ? -5.409 0.953 8.189 1.00 79.25 89 PHE A CA 1
ATOM 692 C C . PHE A 1 89 ? -5.013 0.127 9.424 1.00 79.25 89 PHE A C 1
ATOM 694 O O . PHE A 1 89 ? -5.879 -0.224 10.224 1.00 79.25 89 PHE A O 1
ATOM 701 N N . PHE A 1 90 ? -3.718 -0.125 9.637 1.00 80.50 90 PHE A N 1
ATOM 702 C CA . PHE A 1 90 ? -3.252 -0.877 10.810 1.00 80.50 90 PHE A CA 1
ATOM 703 C C . PHE A 1 90 ? -3.497 -0.135 12.127 1.00 80.50 90 PHE A C 1
ATOM 705 O O . PHE A 1 90 ? -3.875 -0.756 13.119 1.00 80.50 90 PHE A O 1
ATOM 712 N N . ILE A 1 91 ? -3.335 1.190 12.136 1.00 85.56 91 ILE A N 1
ATOM 713 C CA . ILE A 1 91 ? -3.640 2.026 13.303 1.00 85.56 91 ILE A CA 1
ATOM 714 C C . ILE A 1 91 ? -5.143 1.989 13.598 1.00 85.56 91 ILE A C 1
ATOM 716 O O . ILE A 1 91 ? -5.533 1.769 14.742 1.00 85.56 91 ILE A O 1
ATOM 720 N N . GLY A 1 92 ? -5.992 2.140 12.579 1.00 79.38 92 GLY A N 1
ATOM 721 C CA . GLY A 1 92 ? -7.445 2.045 12.724 1.00 79.38 92 GLY A CA 1
ATOM 722 C C . GLY A 1 92 ? -7.892 0.672 13.233 1.00 79.38 92 GLY A C 1
ATOM 723 O O . GLY A 1 92 ? -8.714 0.599 14.146 1.00 79.38 92 GLY A O 1
ATOM 724 N N . LEU A 1 93 ? -7.295 -0.407 12.715 1.00 77.88 93 LEU A N 1
ATOM 725 C CA . LEU A 1 93 ? -7.532 -1.775 13.181 1.00 77.88 93 LEU A CA 1
ATOM 726 C C . LEU A 1 93 ? -7.132 -1.938 14.655 1.00 77.88 93 LEU A C 1
ATOM 728 O O . LEU A 1 93 ? -7.908 -2.462 15.449 1.00 77.88 93 LEU A O 1
ATOM 732 N N . ALA A 1 94 ? -5.951 -1.456 15.043 1.00 78.69 94 ALA A N 1
ATOM 733 C CA . ALA A 1 94 ? -5.479 -1.537 16.422 1.00 78.69 94 ALA A CA 1
ATOM 734 C C . ALA A 1 94 ? -6.388 -0.757 17.388 1.00 78.69 94 ALA A C 1
ATOM 736 O O . ALA A 1 94 ? -6.746 -1.269 18.448 1.00 78.69 94 ALA A O 1
ATOM 737 N N . VAL A 1 95 ? -6.819 0.450 17.008 1.00 83.06 95 VAL A N 1
ATOM 738 C CA . VAL A 1 95 ? -7.744 1.271 17.807 1.00 83.06 95 VAL A CA 1
ATOM 739 C C . VAL A 1 95 ? -9.108 0.589 17.957 1.00 83.06 95 VAL A C 1
ATOM 741 O O . VAL A 1 95 ? -9.666 0.565 19.058 1.00 83.06 95 VAL A O 1
ATOM 744 N N . ALA A 1 96 ? -9.632 -0.011 16.886 1.00 75.06 96 ALA A N 1
ATOM 745 C CA . ALA A 1 96 ? -10.881 -0.769 16.928 1.00 75.06 96 ALA A CA 1
ATOM 746 C C . ALA A 1 96 ? -10.776 -1.996 17.853 1.00 75.06 96 ALA A C 1
ATOM 748 O O . ALA A 1 96 ? -11.653 -2.230 18.680 1.00 75.06 96 ALA A O 1
ATOM 749 N N . MET A 1 97 ? -9.669 -2.738 17.785 1.00 76.00 97 MET A N 1
ATOM 750 C CA . MET A 1 97 ? -9.433 -3.902 18.648 1.00 76.00 97 MET A CA 1
ATOM 751 C C . MET A 1 97 ? -9.365 -3.517 20.134 1.00 76.00 97 MET A C 1
ATOM 753 O O . MET A 1 97 ? -9.970 -4.179 20.977 1.00 76.00 97 MET A O 1
ATOM 757 N N . VAL A 1 98 ? -8.677 -2.419 20.463 1.00 81.81 98 VAL A N 1
ATOM 758 C CA . VAL A 1 98 ? -8.552 -1.933 21.849 1.00 81.81 98 VAL A CA 1
ATOM 759 C C . VAL A 1 98 ? -9.897 -1.460 22.407 1.00 81.81 98 VAL A C 1
ATOM 761 O O . VAL A 1 98 ? -10.236 -1.763 23.551 1.00 81.81 98 VAL A O 1
ATOM 764 N N . THR A 1 99 ? -10.685 -0.738 21.609 1.00 80.69 99 THR A N 1
ATOM 765 C CA . THR A 1 99 ? -11.994 -0.226 22.048 1.00 80.69 99 THR A CA 1
ATOM 766 C C . THR A 1 99 ? -13.013 -1.344 22.257 1.00 80.69 99 THR A C 1
ATOM 768 O O . THR A 1 99 ? -13.738 -1.319 23.251 1.00 80.69 99 THR A O 1
ATOM 771 N N . LEU A 1 100 ? -13.025 -2.363 21.396 1.00 69.75 100 LEU A N 1
ATOM 772 C CA . LEU A 1 100 ? -13.910 -3.522 21.549 1.00 69.75 100 LEU A CA 1
ATOM 773 C C . LEU A 1 100 ? -13.551 -4.372 22.778 1.00 69.75 100 LEU A C 1
ATOM 775 O O . LEU A 1 100 ? -14.447 -4.751 23.532 1.00 69.75 100 LEU A O 1
ATOM 779 N N . GLY A 1 101 ? -12.258 -4.584 23.048 1.00 73.31 101 GLY A N 1
ATOM 780 C CA . GLY A 1 101 ? -11.814 -5.292 24.255 1.00 73.31 101 GLY A CA 1
ATOM 781 C C . GLY A 1 101 ? -12.188 -4.570 25.558 1.00 73.31 101 GLY A C 1
ATOM 782 O O . GLY A 1 101 ? -12.547 -5.209 26.549 1.00 73.31 101 GLY A O 1
ATOM 783 N N . GLY A 1 102 ? -12.177 -3.232 25.554 1.00 79.31 102 GLY A N 1
ATOM 784 C CA . GLY A 1 102 ? -12.632 -2.432 26.695 1.00 79.31 102 GLY A CA 1
ATOM 785 C C . GLY A 1 102 ? -14.124 -2.606 27.001 1.00 79.31 102 GLY A C 1
ATOM 786 O O . GLY A 1 102 ? -14.511 -2.656 28.168 1.00 79.31 102 GLY A O 1
ATOM 787 N N . ILE A 1 103 ? -14.956 -2.749 25.965 1.00 77.69 103 ILE A N 1
ATOM 788 C CA . ILE A 1 103 ? -16.410 -2.916 26.106 1.00 77.69 103 ILE A CA 1
ATOM 789 C C . ILE A 1 103 ? -16.753 -4.276 26.729 1.00 77.69 103 ILE A C 1
ATOM 791 O O . ILE A 1 103 ? -17.589 -4.336 27.631 1.00 77.69 103 ILE A O 1
ATOM 795 N N . GLU A 1 104 ? -16.104 -5.358 26.294 1.00 73.12 104 GLU A N 1
ATOM 796 C CA . GLU A 1 104 ? -16.348 -6.700 26.850 1.00 73.12 104 GLU A CA 1
ATOM 797 C C . GLU A 1 104 ? -15.913 -6.800 28.318 1.00 73.12 104 GLU A C 1
ATOM 799 O O . GLU A 1 104 ? -16.642 -7.347 29.148 1.00 73.12 104 GLU A O 1
ATOM 804 N N . SER A 1 105 ? -14.774 -6.189 28.660 1.00 81.88 105 SER A N 1
ATOM 805 C CA . SER A 1 105 ? -14.291 -6.107 30.043 1.00 81.88 105 SER A CA 1
ATOM 806 C C . SER A 1 105 ? -15.261 -5.333 30.948 1.00 81.88 105 SER A C 1
ATOM 808 O O . SER A 1 105 ? -15.601 -5.790 32.041 1.00 81.88 105 SER A O 1
ATOM 810 N N . ALA A 1 106 ? -15.783 -4.199 30.469 1.00 79.25 106 ALA A N 1
ATOM 811 C CA . ALA A 1 106 ? -16.759 -3.403 31.211 1.00 79.25 106 ALA A CA 1
ATOM 812 C C . ALA A 1 106 ? -18.082 -4.156 31.428 1.00 79.25 106 ALA A C 1
ATOM 814 O O . ALA A 1 106 ? -18.626 -4.133 32.532 1.00 79.25 106 ALA A O 1
ATOM 815 N N . ALA A 1 107 ? -18.584 -4.861 30.409 1.00 77.50 107 ALA A N 1
ATOM 816 C CA . ALA A 1 107 ? -19.795 -5.670 30.534 1.00 77.50 107 ALA A CA 1
ATOM 817 C C . ALA A 1 107 ? -19.621 -6.803 31.562 1.00 77.50 107 ALA A C 1
ATOM 819 O O . ALA A 1 107 ? -20.501 -7.015 32.397 1.00 77.50 107 ALA A O 1
ATOM 820 N N . GLY A 1 108 ? -18.466 -7.478 31.557 1.00 78.25 108 GLY A N 1
ATOM 821 C CA . GLY A 1 108 ? -18.132 -8.499 32.552 1.00 78.25 108 GLY A CA 1
ATOM 822 C C . GLY A 1 108 ? -18.088 -7.941 33.976 1.00 78.25 108 GLY A C 1
ATOM 823 O O . GLY A 1 108 ? -18.678 -8.529 34.880 1.00 78.25 108 GLY A O 1
ATOM 824 N N . ALA A 1 109 ? -17.472 -6.773 34.170 1.00 82.50 109 ALA A N 1
ATOM 825 C CA . ALA A 1 109 ? -17.417 -6.111 35.473 1.00 82.50 109 ALA A CA 1
ATOM 826 C C . ALA A 1 109 ? -18.813 -5.742 36.006 1.00 82.50 109 ALA A C 1
ATOM 828 O O . ALA A 1 109 ? -19.093 -5.940 37.187 1.00 82.50 109 ALA A O 1
ATOM 829 N N . VAL A 1 110 ? -19.711 -5.260 35.138 1.00 79.56 110 VAL A N 1
ATOM 830 C CA . VAL A 1 110 ? -21.101 -4.950 35.516 1.00 79.56 110 VAL A CA 1
ATOM 831 C C . VAL A 1 110 ? -21.848 -6.210 35.963 1.00 79.56 110 VAL A C 1
ATOM 833 O O . VAL A 1 110 ? -22.543 -6.174 36.978 1.00 79.56 110 VAL A O 1
ATOM 836 N N . ILE A 1 111 ? -21.678 -7.330 35.254 1.00 78.12 111 ILE A N 1
ATOM 837 C CA . ILE A 1 111 ? -22.305 -8.611 35.619 1.00 78.12 111 ILE A CA 1
ATOM 838 C C . ILE A 1 111 ? -21.753 -9.128 36.951 1.00 78.12 111 ILE A C 1
ATOM 840 O O . ILE A 1 111 ? -22.525 -9.558 37.804 1.00 78.12 111 ILE A O 1
ATOM 844 N N . VAL A 1 112 ? -20.436 -9.061 37.160 1.00 85.31 112 VAL A N 1
ATOM 845 C CA . VAL A 1 112 ? -19.811 -9.483 38.424 1.00 85.31 112 VAL A CA 1
ATOM 846 C C . VAL A 1 112 ? -20.315 -8.633 39.592 1.00 85.31 112 VAL A C 1
ATOM 848 O O . VAL A 1 112 ? -20.725 -9.195 40.603 1.00 85.31 112 VAL A O 1
ATOM 851 N N . CYS A 1 113 ? -20.398 -7.307 39.439 1.00 74.94 113 CYS A N 1
ATOM 852 C CA . CYS A 1 113 ? -21.001 -6.433 40.453 1.00 74.94 113 CYS A CA 1
ATOM 853 C C . CYS A 1 113 ? -22.460 -6.805 40.766 1.00 74.94 113 CYS A C 1
ATOM 855 O O . CYS A 1 113 ? -22.882 -6.709 41.917 1.00 74.94 113 CYS A O 1
ATOM 857 N N . PHE A 1 114 ? -23.226 -7.246 39.763 1.00 72.31 114 PHE A N 1
ATOM 858 C CA . PHE A 1 114 ? -24.604 -7.703 39.954 1.00 72.31 114 PHE A CA 1
ATOM 859 C C . PHE A 1 114 ? -24.683 -9.019 40.744 1.00 72.31 114 PHE A C 1
ATOM 861 O O . PHE A 1 114 ? -25.601 -9.202 41.542 1.00 72.31 114 PHE A O 1
ATOM 868 N N . VAL A 1 115 ? -23.715 -9.920 40.546 1.00 78.75 115 VAL A N 1
ATOM 869 C CA . VAL A 1 115 ? -23.595 -11.173 41.310 1.00 78.75 115 VAL A CA 1
ATOM 870 C C . VAL A 1 115 ? -23.160 -10.908 42.754 1.00 78.75 115 VAL A C 1
ATOM 872 O O . VAL A 1 115 ? -23.672 -11.553 43.665 1.00 78.75 115 VAL A O 1
ATOM 875 N N . GLU A 1 116 ? -22.243 -9.963 42.969 1.00 84.31 116 GLU A N 1
ATOM 876 C CA . GLU A 1 116 ? -21.696 -9.634 44.291 1.00 84.31 116 GLU A CA 1
ATOM 877 C C . GLU A 1 116 ? -22.748 -9.002 45.219 1.00 84.31 116 GLU A C 1
ATOM 879 O O . GLU A 1 116 ? -22.793 -9.315 46.408 1.00 84.31 116 GLU A O 1
ATOM 884 N N . ASN A 1 117 ? -23.608 -8.114 44.702 1.00 75.69 117 ASN A N 1
ATOM 885 C CA . ASN A 1 117 ? -24.651 -7.481 45.509 1.00 75.69 117 ASN A CA 1
ATOM 886 C C . ASN A 1 117 ? -25.903 -7.117 44.681 1.00 75.69 117 ASN A C 1
ATOM 888 O O . ASN A 1 117 ? -25.981 -6.016 44.123 1.00 75.69 117 ASN A O 1
ATOM 892 N N . PRO A 1 118 ? -26.920 -7.996 44.620 1.00 69.94 118 PRO A N 1
ATOM 893 C CA . PRO A 1 118 ? -28.117 -7.756 43.812 1.00 69.94 118 PRO A CA 1
ATOM 894 C C . PRO A 1 118 ? -29.003 -6.618 44.354 1.00 69.94 118 PRO A C 1
ATOM 896 O O . PRO A 1 118 ? -29.839 -6.081 43.624 1.00 69.94 118 PRO A O 1
ATOM 899 N N . GLU A 1 119 ? -28.834 -6.213 45.618 1.00 66.31 119 GLU A N 1
ATOM 900 C CA . GLU A 1 119 ? -29.720 -5.240 46.273 1.00 66.31 119 GLU A CA 1
ATOM 901 C C . GLU A 1 119 ? -29.451 -3.785 45.847 1.00 66.31 119 GLU A C 1
ATOM 903 O O . GLU A 1 119 ? -30.377 -2.972 45.815 1.00 66.31 119 GLU A O 1
ATOM 908 N N . ALA A 1 120 ? -28.233 -3.467 45.387 1.00 61.81 120 ALA A N 1
ATOM 909 C CA . ALA A 1 120 ? -27.871 -2.137 44.878 1.00 61.81 120 ALA A CA 1
ATOM 910 C C . ALA A 1 120 ? -28.641 -1.742 43.596 1.00 61.81 120 ALA A C 1
ATOM 912 O O . ALA A 1 120 ? -28.822 -0.560 43.294 1.00 61.81 120 ALA A O 1
ATOM 913 N N . SER A 1 121 ? -29.160 -2.724 42.849 1.00 55.41 121 SER A N 1
ATOM 914 C CA . SER A 1 121 ? -30.005 -2.475 41.674 1.00 55.41 121 SER A CA 1
ATOM 915 C C . SER A 1 121 ? -31.383 -1.921 42.044 1.00 55.41 121 SER A C 1
ATOM 917 O O . SER A 1 121 ? -32.012 -1.276 41.204 1.00 55.41 121 SER A O 1
ATOM 919 N N . ARG A 1 122 ? -31.872 -2.178 43.264 1.00 56.81 122 ARG A N 1
ATOM 920 C CA . ARG A 1 122 ? -33.241 -1.839 43.675 1.00 56.81 122 ARG A CA 1
ATOM 921 C C . ARG A 1 122 ? -33.406 -0.365 44.044 1.00 56.81 122 ARG A C 1
ATOM 923 O O . ARG A 1 122 ? -34.502 0.168 43.908 1.00 56.81 122 ARG A O 1
ATOM 930 N N . GLU A 1 123 ? -32.322 0.290 44.457 1.00 62.34 123 GLU A N 1
ATOM 931 C CA . GLU A 1 123 ? -32.304 1.726 44.770 1.00 62.34 123 GLU A CA 1
ATOM 932 C C . GLU A 1 123 ? -31.931 2.615 43.572 1.00 62.34 123 GLU A C 1
ATOM 934 O O . GLU A 1 123 ? -32.201 3.816 43.586 1.00 62.34 123 GLU A O 1
ATOM 939 N N . SER A 1 124 ? -31.335 2.060 42.511 1.00 65.06 124 SER A N 1
ATOM 940 C CA . SER A 1 124 ? -30.889 2.852 41.358 1.00 65.06 124 SER A CA 1
ATOM 941 C C . SER A 1 124 ? -32.002 3.086 40.323 1.00 65.06 124 SER A C 1
ATOM 943 O O . SER A 1 124 ? -32.810 2.206 40.028 1.00 65.06 124 SER A O 1
ATOM 945 N N . HIS A 1 125 ? -32.004 4.268 39.690 1.00 67.69 125 HIS A N 1
ATOM 946 C CA . HIS A 1 125 ? -32.937 4.651 38.611 1.00 67.69 125 HIS A CA 1
ATOM 947 C C . HIS A 1 125 ? -32.919 3.677 37.411 1.00 67.69 125 HIS A C 1
ATOM 949 O O . HIS A 1 125 ? -33.852 3.627 36.615 1.00 67.69 125 HIS A O 1
ATOM 955 N N . PHE A 1 126 ? -31.862 2.872 37.279 1.00 68.00 126 PHE A N 1
ATOM 956 C CA . PHE A 1 126 ? -31.769 1.824 36.270 1.00 68.00 126 PHE A CA 1
ATOM 957 C C . PHE A 1 126 ? -32.759 0.678 36.527 1.00 68.00 126 PHE A C 1
ATOM 959 O O . PHE A 1 126 ? -33.345 0.165 35.579 1.00 68.00 126 PHE A O 1
ATOM 966 N N . GLY A 1 127 ? -33.023 0.329 37.792 1.00 66.12 127 GLY A N 1
ATOM 967 C CA . GLY A 1 127 ? -33.983 -0.718 38.148 1.00 66.12 127 GLY A CA 1
ATOM 968 C C . GLY A 1 127 ? -35.419 -0.382 37.734 1.00 66.12 127 GLY A C 1
ATOM 969 O O . GLY A 1 127 ? -36.145 -1.258 37.265 1.00 66.12 127 GLY A O 1
ATOM 970 N N . SER A 1 128 ? -35.826 0.890 37.828 1.00 67.56 128 SER A N 1
ATOM 971 C CA . SER A 1 128 ? -37.160 1.324 37.386 1.00 67.56 128 SER A CA 1
ATOM 972 C C . SER A 1 128 ? -37.293 1.316 35.862 1.00 67.56 128 SER A C 1
ATOM 974 O O . SER A 1 128 ? -38.322 0.887 35.338 1.00 67.56 128 SER A O 1
ATOM 976 N N . LEU A 1 129 ? -36.240 1.727 35.148 1.00 71.81 129 LEU A N 1
ATOM 977 C CA . LEU A 1 129 ? -36.193 1.690 33.687 1.00 71.81 129 LEU A CA 1
ATOM 978 C C . LEU A 1 129 ? -36.179 0.256 33.158 1.00 71.81 129 LEU A C 1
ATOM 980 O O . LEU A 1 129 ? -36.900 -0.025 32.206 1.00 71.81 129 LEU A O 1
ATOM 984 N N . LEU A 1 130 ? -35.429 -0.651 33.791 1.00 75.19 130 LEU A N 1
ATOM 985 C CA . LEU A 1 130 ? -35.384 -2.068 33.425 1.00 75.19 130 LEU A CA 1
ATOM 986 C C . LEU A 1 130 ? -36.751 -2.731 33.634 1.00 75.19 130 LEU A C 1
ATOM 988 O O . LEU A 1 130 ? -37.251 -3.403 32.736 1.00 75.19 130 LEU A O 1
ATOM 992 N N . HIS A 1 131 ? -37.406 -2.459 34.768 1.00 70.75 131 HIS A N 1
ATOM 993 C CA . HIS A 1 131 ? -38.774 -2.916 35.016 1.00 70.75 131 HIS A CA 1
ATOM 994 C C . HIS A 1 131 ? -39.785 -2.349 34.012 1.00 70.75 131 HIS A C 1
ATOM 996 O O . HIS A 1 131 ? -40.695 -3.068 33.605 1.00 70.75 131 HIS A O 1
ATOM 1002 N N . GLY A 1 132 ? -39.647 -1.081 33.609 1.00 78.38 132 GLY A N 1
ATOM 1003 C CA . GLY A 1 132 ? -40.493 -0.474 32.578 1.00 78.38 132 GLY A CA 1
ATOM 1004 C C . GLY A 1 132 ? -40.268 -1.093 31.198 1.00 78.38 132 GLY A C 1
ATOM 1005 O O . GLY A 1 132 ? -41.225 -1.392 30.489 1.00 78.38 132 GLY A O 1
ATOM 1006 N N . TRP A 1 133 ? -39.009 -1.350 30.842 1.00 72.69 133 TRP A N 1
ATOM 1007 C CA . TRP A 1 133 ? -38.638 -2.011 29.592 1.00 72.69 133 TRP A CA 1
ATOM 1008 C C . TRP A 1 133 ? -39.158 -3.445 29.518 1.00 72.69 133 TRP A C 1
ATOM 1010 O O . TRP A 1 133 ? -39.718 -3.830 28.499 1.00 72.69 133 TRP A O 1
ATOM 1020 N N . GLN A 1 134 ? -39.026 -4.214 30.600 1.00 79.19 134 GLN A N 1
ATOM 1021 C CA . GLN A 1 134 ? -39.467 -5.609 30.652 1.00 79.19 134 GLN A CA 1
ATOM 1022 C C . GLN A 1 134 ? -40.988 -5.726 30.507 1.00 79.19 134 GLN A C 1
ATOM 1024 O O . GLN A 1 134 ? -41.471 -6.590 29.782 1.00 79.19 134 GLN A O 1
ATOM 1029 N N . ARG A 1 135 ? -41.728 -4.784 31.105 1.00 75.75 135 ARG A N 1
ATOM 1030 C CA . ARG A 1 135 ? -43.187 -4.697 30.975 1.00 75.75 135 ARG A CA 1
ATOM 1031 C C . ARG A 1 135 ? -43.621 -4.375 29.539 1.00 75.75 135 ARG A C 1
ATOM 1033 O O . ARG A 1 135 ? -44.508 -5.030 29.009 1.00 75.75 135 ARG A O 1
ATOM 1040 N N . ASN A 1 136 ? -42.950 -3.421 28.887 1.00 81.06 136 ASN A N 1
ATOM 1041 C CA . ASN A 1 136 ? -43.217 -3.089 27.482 1.00 81.06 136 ASN A CA 1
ATOM 1042 C C . ASN A 1 136 ? -42.845 -4.236 26.531 1.00 81.06 136 ASN A C 1
ATOM 1044 O O . ASN A 1 136 ? -43.476 -4.413 25.495 1.00 81.06 136 ASN A O 1
ATOM 1048 N N . LEU A 1 137 ? -41.819 -5.023 26.864 1.00 72.00 137 LEU A N 1
ATOM 1049 C CA . LEU A 1 137 ? -41.418 -6.169 26.052 1.00 72.00 137 LEU A CA 1
ATOM 1050 C C . LEU A 1 137 ? -42.470 -7.289 26.095 1.00 72.00 137 LEU A C 1
ATOM 1052 O O . LEU A 1 137 ? -42.758 -7.890 25.065 1.00 72.00 137 LEU A O 1
ATOM 1056 N N . GLU A 1 138 ? -43.069 -7.538 27.264 1.00 72.50 138 GLU A N 1
ATOM 1057 C CA . GLU A 1 138 ? -44.182 -8.486 27.430 1.00 72.50 138 GLU A CA 1
ATOM 1058 C C . GLU A 1 138 ? -45.459 -8.014 26.710 1.00 72.50 138 GLU A C 1
ATOM 1060 O O . GLU A 1 138 ? -46.159 -8.826 26.100 1.00 72.50 138 GLU A O 1
ATOM 1065 N N . GLU A 1 139 ? -45.736 -6.706 26.703 1.00 76.31 139 GLU A N 1
ATOM 1066 C CA . GLU A 1 139 ? -46.833 -6.121 25.913 1.00 76.31 139 GLU A CA 1
ATOM 1067 C C . GLU A 1 139 ? -46.604 -6.267 24.399 1.00 76.31 139 GLU A C 1
ATOM 1069 O O . GLU A 1 139 ? -47.535 -6.600 23.671 1.00 76.31 139 GLU A O 1
ATOM 1074 N N . CYS A 1 140 ? -45.371 -6.102 23.910 1.00 59.34 140 CYS A N 1
ATOM 1075 C CA . CYS A 1 140 ? -45.059 -6.310 22.492 1.00 59.34 140 CYS A CA 1
ATOM 1076 C C . CYS A 1 140 ? -45.133 -7.787 22.062 1.00 59.34 140 CYS A C 1
ATOM 1078 O O . CYS A 1 140 ? -45.505 -8.058 20.927 1.00 59.34 140 CYS A O 1
ATOM 1080 N N . ILE A 1 141 ? -44.789 -8.739 22.940 1.00 66.62 141 ILE A N 1
ATOM 1081 C CA . ILE A 1 141 ? -44.835 -10.186 22.638 1.00 66.62 141 ILE A CA 1
ATOM 1082 C C . ILE A 1 141 ? -46.266 -10.743 22.683 1.00 66.62 141 ILE A C 1
ATOM 1084 O O . ILE A 1 141 ? -46.545 -11.753 22.052 1.00 66.62 141 ILE A O 1
ATOM 1088 N N . SER A 1 142 ? -47.176 -10.107 23.423 1.00 61.88 142 SER A N 1
ATOM 1089 C CA . SER A 1 142 ? -48.582 -10.531 23.521 1.00 61.88 142 SER A CA 1
ATOM 1090 C C . SER A 1 142 ? -49.488 -9.946 22.430 1.00 61.88 142 SER A C 1
ATOM 1092 O O . SER A 1 142 ? -50.671 -10.287 22.380 1.00 61.88 142 SER A O 1
ATOM 1094 N N . TYR A 1 143 ? -48.950 -9.068 21.577 1.00 52.59 143 TYR A N 1
ATOM 1095 C CA . TYR A 1 143 ? -49.667 -8.437 20.466 1.00 52.59 143 TYR A CA 1
ATOM 1096 C C . TYR A 1 143 ? -49.409 -9.109 19.097 1.00 52.59 143 TYR A C 1
ATOM 1098 O O . TYR A 1 143 ? -50.034 -8.717 18.112 1.00 52.59 143 TYR A O 1
ATOM 1106 N N . ASP A 1 144 ? -48.537 -10.123 19.048 1.00 43.94 144 ASP A N 1
ATOM 1107 C CA . ASP A 1 144 ? -48.389 -11.099 17.948 1.00 43.94 144 ASP A CA 1
ATOM 1108 C C . ASP A 1 144 ? -49.008 -12.450 18.359 1.00 43.94 144 ASP A C 1
ATOM 1110 O O . ASP A 1 144 ? -49.609 -13.126 17.489 1.00 43.94 144 ASP A O 1
#

Organism: Saprolegnia parasitica (strain CBS 223.65) (NCBI:txid695850)

Secondary structure (DSSP, 8-state):
-HHHHHHHHHHHHHHHHHHHHHHHHHHHHHHHHHHHHHHHHHHHHHHH---HHHHHHHHHHHIIIIIHHHHHHHTHHHHHHHHHHHHHHHHHHHHHHHHHHHHHHHHHHHHHHHHH-TTHHHHSHHHHHHHHHHHHHHHHHT--

InterPro domains:
  IPR007603 Choline transporter-like [PF04515] (2-99)
  IPR007603 Choline transporter-like [PTHR12385] (2-82)